Protein AF-A0A158J0T8-F1 (afdb_monomer_lite)

Sequence (132 aa):
MVIGPLGIPILLAEGLPFPYRATVIAASIAAWDFAIVVHVIVEQTLRQTMIENRHLSRVTATVRFVSWGADPIGALLGGLAASSFLGAKGTLFFCLIGLTASGALLLLSKGIRQLSPEDLGSDADVEMVEKI

Secondary structure (DSSP, 8-state):
---SGGGHHHHHGGGPPTTHHHHHHHHHHHHHHHHHHHHHHHHHHHHHHHS-HHHHHHHHHHHHHHHHHHHHHHHHHHHHHHHTTTHHHHHHHHHHHHHHHHHHHHHH-HHHHT--HHHHHHHHHHHHHHT-

pLDDT: mean 76.13, std 12.72, range [47.31, 91.81]

Organism: NCBI:txid1226301

Radius of gyration: 20.15 Å; chains: 1; bounding box: 53×29×57 Å

Foldseek 3Di:
DPQEPLCVQLVVLPPPDPPVSVVSVVVSVVVSVVVVVVVVVVVLVVLVLQDDPVCSVVVVVVVCCVVVVVVVVCVVVLVVCCVDPCHNVNSSVVSNVVRHVVVVCVVVDVVVVPPDVVVSCVVVVVVVVVVD

Structure (mmCIF, N/CA/C/O backbone):
data_AF-A0A158J0T8-F1
#
_entry.id   AF-A0A158J0T8-F1
#
loop_
_atom_site.group_PDB
_atom_site.id
_atom_site.type_symbol
_atom_site.label_atom_id
_atom_site.label_alt_id
_atom_site.label_comp_id
_atom_site.label_asym_id
_atom_site.label_entity_id
_atom_site.label_seq_id
_atom_site.pdbx_PDB_ins_code
_atom_site.Cartn_x
_atom_site.Cartn_y
_atom_site.Cartn_z
_atom_site.occupancy
_atom_site.B_iso_or_equiv
_atom_site.auth_seq_id
_atom_site.auth_comp_id
_atom_site.auth_asym_id
_atom_site.auth_atom_id
_atom_site.pdbx_PDB_model_num
ATOM 1 N N . MET A 1 1 ? 0.687 1.939 -8.666 1.00 47.31 1 MET A N 1
ATOM 2 C CA . MET A 1 1 ? 1.914 1.133 -8.860 1.00 47.31 1 MET A CA 1
ATOM 3 C C . MET A 1 1 ? 1.798 -0.088 -7.968 1.00 47.31 1 MET A C 1
ATOM 5 O O . MET A 1 1 ? 1.504 0.086 -6.794 1.00 47.31 1 MET A O 1
ATOM 9 N N . VAL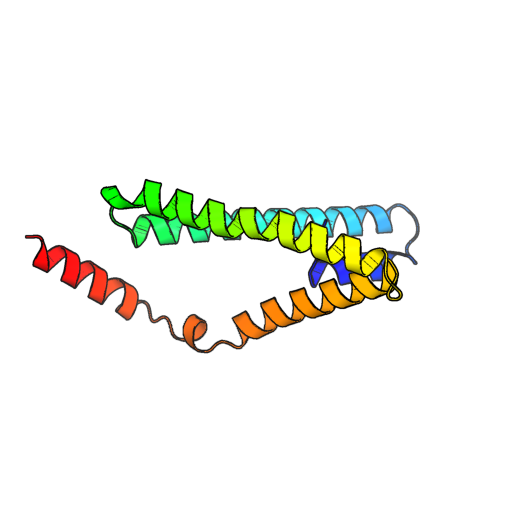 A 1 2 ? 1.968 -1.294 -8.515 1.00 50.09 2 VAL A N 1
ATOM 10 C CA . VAL A 1 2 ? 1.991 -2.539 -7.729 1.00 50.09 2 VAL A CA 1
ATOM 11 C C . VAL A 1 2 ? 3.328 -2.575 -6.995 1.00 50.09 2 VAL A C 1
ATOM 13 O O . VAL A 1 2 ? 4.359 -2.815 -7.618 1.00 50.09 2 VAL A O 1
ATOM 16 N N . ILE A 1 3 ? 3.336 -2.261 -5.702 1.00 55.16 3 ILE A N 1
ATOM 17 C CA . ILE A 1 3 ? 4.551 -2.316 -4.885 1.00 55.16 3 ILE A CA 1
ATOM 18 C C . ILE A 1 3 ? 4.292 -3.308 -3.752 1.00 55.16 3 ILE A C 1
ATOM 20 O O . ILE A 1 3 ? 3.509 -3.057 -2.843 1.00 55.16 3 ILE A O 1
ATOM 24 N N . GLY A 1 4 ? 4.907 -4.482 -3.874 1.00 59.91 4 GLY A N 1
ATOM 25 C CA . GLY A 1 4 ? 4.706 -5.644 -3.014 1.00 59.91 4 GLY A CA 1
ATOM 26 C C . GLY A 1 4 ? 5.225 -6.917 -3.697 1.00 59.91 4 GLY A C 1
ATOM 27 O O . GLY A 1 4 ? 5.791 -6.830 -4.791 1.00 59.91 4 GLY A O 1
ATOM 28 N N . PRO A 1 5 ? 5.014 -8.115 -3.122 1.00 56.84 5 PRO A N 1
ATOM 29 C CA . PRO A 1 5 ? 5.506 -9.377 -3.691 1.00 56.84 5 PRO A CA 1
ATOM 30 C C . PRO A 1 5 ? 4.965 -9.661 -5.106 1.00 56.84 5 PRO A C 1
ATOM 32 O O . PRO A 1 5 ? 5.612 -10.347 -5.891 1.00 56.84 5 PRO A O 1
ATOM 35 N N . LEU A 1 6 ? 3.830 -9.059 -5.480 1.00 58.19 6 LEU A N 1
ATOM 36 C CA . LEU A 1 6 ? 3.244 -9.134 -6.825 1.00 58.19 6 LEU A CA 1
ATOM 37 C C . LEU A 1 6 ? 3.951 -8.258 -7.881 1.00 58.19 6 LEU A C 1
ATOM 39 O O . LEU A 1 6 ? 3.646 -8.363 -9.068 1.00 58.19 6 LEU A O 1
ATOM 43 N N . GLY A 1 7 ? 4.928 -7.438 -7.481 1.00 58.00 7 GLY A N 1
ATOM 44 C CA . GLY A 1 7 ? 5.854 -6.760 -8.394 1.00 58.00 7 GLY A CA 1
ATOM 45 C C . GLY A 1 7 ? 7.017 -7.650 -8.855 1.00 58.00 7 GLY A C 1
ATOM 46 O O . GLY A 1 7 ? 7.624 -7.380 -9.889 1.00 58.00 7 GLY A O 1
ATOM 47 N N . ILE A 1 8 ? 7.299 -8.747 -8.140 1.00 63.97 8 ILE A N 1
ATOM 48 C CA . ILE A 1 8 ? 8.377 -9.694 -8.472 1.00 63.97 8 ILE A CA 1
ATOM 49 C C . ILE A 1 8 ? 8.141 -10.375 -9.839 1.00 63.97 8 ILE A C 1
ATOM 51 O O . ILE A 1 8 ? 9.074 -10.407 -10.643 1.00 63.97 8 ILE A O 1
ATOM 55 N N . PRO A 1 9 ? 6.917 -10.833 -10.185 1.00 61.31 9 PRO A N 1
ATOM 56 C CA . PRO A 1 9 ? 6.617 -11.345 -11.524 1.00 61.31 9 PRO A CA 1
ATOM 57 C C . PRO A 1 9 ? 6.808 -10.309 -12.639 1.00 61.31 9 PRO A C 1
ATOM 59 O O . PRO A 1 9 ? 7.185 -10.677 -13.746 1.00 61.31 9 PRO A O 1
ATOM 62 N N . ILE A 1 10 ? 6.580 -9.018 -12.360 1.00 60.88 10 ILE A N 1
ATOM 63 C CA . ILE A 1 10 ? 6.754 -7.937 -13.344 1.00 60.88 10 ILE A CA 1
ATOM 64 C C . ILE A 1 10 ? 8.245 -7.721 -13.643 1.00 60.88 10 ILE A C 1
ATOM 66 O O . ILE A 1 10 ? 8.602 -7.570 -14.808 1.00 60.88 10 ILE A O 1
ATOM 70 N N . LEU A 1 11 ? 9.117 -7.790 -12.627 1.00 62.53 11 LEU A N 1
ATOM 71 C CA . LEU A 1 11 ? 10.574 -7.738 -12.821 1.00 62.53 11 LEU A CA 1
ATOM 72 C C . LEU A 1 11 ? 11.121 -8.959 -13.582 1.00 62.53 11 LEU A C 1
ATOM 74 O O . LEU A 1 11 ? 12.038 -8.821 -14.384 1.00 62.53 11 LEU A O 1
ATOM 78 N N . LEU A 1 12 ? 10.564 -10.154 -13.361 1.00 62.00 12 LEU A N 1
ATOM 79 C CA . LEU A 1 12 ? 10.959 -11.372 -14.087 1.00 62.00 12 LEU A CA 1
ATOM 80 C C . LEU A 1 12 ? 10.415 -11.432 -15.525 1.00 62.00 12 LEU A C 1
ATOM 82 O O . LEU A 1 12 ? 10.933 -12.188 -16.347 1.00 62.00 12 LEU A O 1
ATOM 86 N N . ALA A 1 13 ? 9.397 -10.633 -15.852 1.00 60.03 13 ALA A N 1
ATOM 87 C CA . ALA A 1 13 ? 8.768 -10.624 -17.169 1.00 60.03 13 ALA A CA 1
ATOM 88 C C . ALA A 1 13 ? 9.552 -9.836 -18.236 1.00 60.03 13 ALA A C 1
ATOM 90 O O . ALA A 1 13 ? 9.157 -9.855 -19.404 1.00 60.03 13 ALA A O 1
ATOM 91 N N . GLU A 1 14 ? 10.661 -9.168 -17.889 1.00 61.56 14 GLU A N 1
ATOM 92 C CA . GLU A 1 14 ? 11.476 -8.404 -18.850 1.00 61.56 14 GLU A CA 1
ATOM 93 C C . GLU A 1 14 ? 12.011 -9.271 -20.006 1.00 61.56 14 GLU A C 1
ATOM 95 O O . GLU A 1 14 ? 12.138 -8.782 -21.129 1.00 61.56 14 GLU A O 1
ATOM 100 N N . GLY A 1 15 ? 12.223 -10.571 -19.768 1.00 68.69 15 GLY A N 1
ATOM 101 C CA . GLY A 1 15 ? 12.676 -11.533 -20.779 1.00 68.69 15 GLY A CA 1
ATOM 102 C C . GLY A 1 15 ? 11.582 -12.140 -21.670 1.00 68.69 15 GLY A C 1
ATOM 103 O O . GLY A 1 15 ? 11.903 -12.918 -22.565 1.00 68.69 15 GLY A O 1
ATOM 104 N N . LEU A 1 16 ? 10.298 -11.830 -21.447 1.00 74.56 16 LEU A N 1
ATOM 105 C CA . LEU A 1 16 ? 9.192 -12.442 -22.192 1.00 74.56 16 LEU A CA 1
ATOM 106 C C . LEU A 1 16 ? 8.848 -11.651 -23.472 1.00 74.56 16 LEU A C 1
ATOM 108 O O . LEU A 1 16 ? 8.692 -10.424 -23.413 1.00 74.56 16 LEU A O 1
ATOM 112 N N . PRO A 1 17 ? 8.659 -12.321 -24.628 1.00 80.75 17 PRO A N 1
ATOM 113 C CA . PRO A 1 17 ? 8.173 -11.673 -25.841 1.00 80.75 17 PRO A CA 1
ATOM 114 C C . PRO A 1 17 ? 6.695 -11.265 -25.710 1.00 80.75 17 PRO A C 1
ATOM 116 O O . PRO A 1 17 ? 5.925 -11.811 -24.911 1.00 80.75 17 PRO A O 1
ATOM 119 N N . PHE A 1 18 ? 6.279 -10.290 -26.518 1.00 79.75 18 PHE A N 1
ATOM 120 C CA . PHE A 1 18 ? 4.864 -9.942 -26.674 1.00 79.75 18 PHE A CA 1
ATOM 121 C C . PHE A 1 18 ? 4.106 -11.128 -27.315 1.00 79.75 18 PHE A C 1
ATOM 123 O O . PHE A 1 18 ? 4.643 -11.700 -28.265 1.00 79.75 18 PHE A O 1
ATOM 130 N N . PRO A 1 19 ? 2.901 -11.531 -26.844 1.00 83.62 19 PRO A N 1
ATOM 131 C CA . PRO A 1 19 ? 2.007 -10.858 -25.887 1.00 83.62 19 PRO A CA 1
ATOM 132 C C . PRO A 1 19 ? 2.123 -11.318 -24.423 1.00 83.62 19 PRO A C 1
ATOM 134 O O . PRO A 1 19 ? 1.536 -10.687 -23.545 1.00 83.62 19 PRO A O 1
ATOM 137 N N . TYR A 1 20 ? 2.890 -12.370 -24.130 1.00 83.06 20 TYR A N 1
ATOM 138 C CA . TYR A 1 20 ? 2.947 -1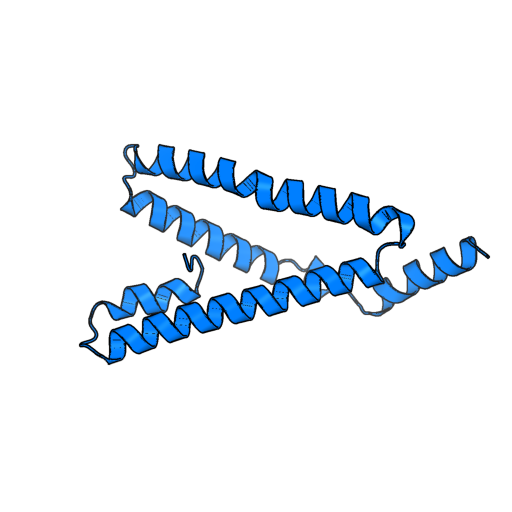2.990 -22.798 1.00 83.06 20 TYR A CA 1
ATOM 139 C C . TYR A 1 20 ? 3.324 -12.004 -21.685 1.00 83.06 20 TYR A C 1
ATOM 141 O O . TYR A 1 20 ? 2.728 -12.021 -20.609 1.00 83.06 20 TYR A O 1
ATOM 149 N N . ARG A 1 21 ? 4.246 -11.077 -21.968 1.00 75.44 21 ARG A N 1
ATOM 150 C CA . ARG A 1 21 ? 4.621 -10.006 -21.034 1.00 75.44 21 ARG A CA 1
ATOM 151 C C . ARG A 1 21 ? 3.444 -9.099 -20.657 1.00 75.44 21 ARG A C 1
ATOM 153 O O . ARG A 1 21 ? 3.295 -8.747 -19.491 1.00 75.44 21 ARG A O 1
ATOM 160 N N . ALA A 1 22 ? 2.600 -8.736 -21.623 1.00 81.06 22 ALA A N 1
ATOM 161 C CA . ALA A 1 22 ? 1.440 -7.882 -21.377 1.00 81.06 22 ALA A CA 1
ATOM 162 C C . ALA A 1 22 ? 0.394 -8.605 -20.518 1.00 81.06 22 ALA A C 1
ATOM 164 O O . ALA A 1 22 ? -0.154 -8.009 -19.595 1.00 81.06 22 ALA A O 1
ATOM 165 N N . THR A 1 23 ? 0.176 -9.899 -20.767 1.00 84.75 23 THR A N 1
ATOM 166 C CA . THR A 1 23 ? -0.739 -10.721 -19.967 1.00 84.75 23 THR A CA 1
ATOM 167 C C . THR A 1 23 ? -0.274 -10.846 -18.520 1.00 84.75 23 THR A C 1
ATOM 169 O O . THR A 1 23 ? -1.089 -10.684 -17.619 1.00 84.75 23 THR A O 1
ATOM 172 N N . VAL A 1 24 ? 1.022 -11.074 -18.277 1.00 82.44 24 VAL A N 1
ATOM 173 C CA . VAL A 1 24 ? 1.571 -11.159 -16.910 1.00 82.44 24 VAL A CA 1
ATOM 174 C C . VAL A 1 24 ? 1.411 -9.832 -16.170 1.00 82.44 24 VAL A C 1
ATOM 176 O O . VAL A 1 24 ? 0.935 -9.823 -15.039 1.00 82.44 24 VAL A O 1
ATOM 179 N N . ILE A 1 25 ? 1.740 -8.706 -16.809 1.00 80.06 25 ILE A N 1
ATOM 180 C CA . ILE A 1 25 ? 1.569 -7.378 -16.201 1.00 80.06 25 ILE A CA 1
ATOM 181 C C . ILE A 1 25 ? 0.093 -7.113 -15.882 1.00 80.06 25 ILE A C 1
ATOM 183 O O . ILE A 1 25 ? -0.228 -6.709 -14.764 1.00 80.06 25 ILE A O 1
ATOM 187 N N . ALA A 1 26 ? -0.805 -7.368 -16.837 1.00 84.62 26 ALA A N 1
ATOM 188 C CA . ALA A 1 26 ? -2.238 -7.165 -16.652 1.00 84.62 26 ALA A CA 1
ATOM 189 C C . ALA A 1 26 ? -2.797 -8.050 -15.528 1.00 84.62 26 ALA A C 1
ATOM 191 O O . ALA A 1 26 ? -3.538 -7.560 -14.679 1.00 84.62 26 ALA A O 1
ATOM 192 N N . ALA A 1 27 ? -2.400 -9.325 -15.478 1.00 85.25 27 ALA A N 1
ATOM 193 C CA . ALA A 1 27 ? -2.809 -10.253 -14.431 1.00 85.25 27 ALA A CA 1
ATOM 194 C C . ALA A 1 27 ? -2.308 -9.815 -13.047 1.00 85.25 27 ALA A C 1
ATOM 196 O O . ALA A 1 27 ? -3.076 -9.848 -12.088 1.00 85.25 27 ALA A O 1
ATOM 197 N N . SER A 1 28 ? -1.058 -9.352 -12.935 1.00 80.50 28 SER A N 1
ATOM 198 C CA . SER A 1 28 ? -0.508 -8.847 -11.671 1.00 80.50 28 SER A CA 1
ATOM 199 C C . SER A 1 28 ? -1.237 -7.601 -11.168 1.00 80.50 28 SER A C 1
ATOM 201 O O . SER A 1 28 ? -1.517 -7.506 -9.975 1.00 80.50 28 SER A O 1
ATOM 203 N N . ILE A 1 29 ? -1.563 -6.658 -12.059 1.00 82.38 29 ILE A N 1
ATOM 204 C CA . ILE A 1 29 ? -2.336 -5.457 -11.701 1.00 82.38 29 ILE A CA 1
ATOM 205 C C . ILE A 1 29 ? -3.750 -5.852 -11.269 1.00 82.38 29 ILE A C 1
ATOM 207 O O . ILE A 1 29 ? -4.198 -5.434 -10.206 1.00 82.38 29 ILE A O 1
ATOM 211 N N . ALA A 1 30 ? -4.421 -6.713 -12.037 1.00 86.25 30 ALA A N 1
ATOM 212 C CA . ALA A 1 30 ? -5.769 -7.169 -11.712 1.00 86.25 30 ALA A CA 1
ATOM 213 C C . ALA A 1 30 ? -5.825 -7.900 -10.360 1.00 86.25 30 ALA A C 1
ATOM 215 O O . ALA A 1 30 ? -6.714 -7.641 -9.553 1.00 86.25 30 ALA A O 1
ATOM 216 N N . ALA A 1 31 ? -4.859 -8.782 -10.085 1.00 85.25 31 ALA A N 1
ATOM 217 C CA . ALA A 1 31 ? -4.764 -9.485 -8.809 1.00 85.25 31 ALA A CA 1
ATOM 218 C C . ALA A 1 31 ? -4.523 -8.523 -7.634 1.00 85.25 31 ALA A C 1
ATOM 220 O O . ALA A 1 31 ? -5.109 -8.695 -6.565 1.00 85.25 31 ALA A O 1
ATOM 221 N N . TRP A 1 32 ? -3.686 -7.503 -7.835 1.00 82.38 32 TRP A N 1
ATOM 222 C CA . TRP A 1 32 ? -3.421 -6.469 -6.837 1.00 82.38 32 TRP A CA 1
ATOM 223 C C . TRP A 1 32 ? -4.671 -5.639 -6.522 1.00 82.38 32 TRP A C 1
ATOM 225 O O . TRP A 1 32 ? -5.043 -5.517 -5.355 1.00 82.38 32 TRP A O 1
ATOM 235 N N . ASP A 1 33 ? -5.353 -5.126 -7.546 1.00 84.44 33 ASP A N 1
ATOM 236 C CA . ASP A 1 33 ? -6.557 -4.308 -7.368 1.00 84.44 33 ASP A CA 1
ATOM 237 C C . ASP A 1 33 ? -7.685 -5.114 -6.718 1.00 84.44 33 ASP A C 1
ATOM 239 O O . ASP A 1 33 ? -8.355 -4.629 -5.805 1.00 84.44 33 ASP A O 1
ATOM 243 N N . PHE A 1 34 ? -7.846 -6.378 -7.116 1.00 87.50 34 PHE A N 1
ATOM 244 C CA . PHE A 1 34 ? -8.793 -7.285 -6.475 1.00 87.50 34 PHE A CA 1
ATOM 245 C C . PHE A 1 34 ? -8.493 -7.462 -4.980 1.00 87.50 34 PHE A C 1
ATOM 247 O O . PHE A 1 34 ? -9.393 -7.331 -4.148 1.00 87.50 34 PHE A O 1
ATOM 254 N N . ALA A 1 35 ? -7.230 -7.708 -4.618 1.00 85.69 35 ALA A N 1
ATOM 255 C CA . ALA A 1 35 ? -6.826 -7.866 -3.224 1.00 85.69 35 ALA A CA 1
ATOM 256 C C . ALA A 1 35 ? -7.074 -6.592 -2.398 1.00 85.69 35 ALA A C 1
ATOM 258 O O . ALA A 1 35 ? -7.550 -6.684 -1.265 1.00 85.69 35 ALA A O 1
ATOM 259 N N . ILE A 1 36 ? -6.814 -5.409 -2.968 1.00 85.25 36 ILE A N 1
ATOM 260 C CA . ILE A 1 36 ? -7.113 -4.122 -2.323 1.00 85.25 36 ILE A CA 1
ATOM 261 C C . ILE A 1 36 ? -8.610 -3.980 -2.057 1.00 85.25 36 ILE A C 1
ATOM 263 O O . ILE A 1 36 ? -8.995 -3.612 -0.949 1.00 85.25 36 ILE A O 1
ATOM 267 N N . VAL A 1 37 ? -9.462 -4.280 -3.039 1.00 90.56 37 VAL A N 1
ATOM 268 C CA . VAL A 1 37 ? -10.918 -4.160 -2.875 1.00 90.56 37 VAL A CA 1
ATOM 269 C C . VAL A 1 37 ? -11.409 -5.058 -1.742 1.00 90.56 37 VAL A C 1
ATOM 271 O O . VAL A 1 37 ? -12.128 -4.589 -0.860 1.00 90.56 37 VAL A O 1
ATOM 274 N N . VAL A 1 38 ? -10.983 -6.324 -1.724 1.00 89.62 38 VAL A N 1
ATOM 275 C CA . VAL A 1 38 ? -11.339 -7.263 -0.650 1.00 89.62 38 VAL A CA 1
ATOM 276 C C . VAL A 1 38 ? -10.866 -6.741 0.706 1.00 89.62 38 VAL A C 1
ATOM 278 O O . VAL A 1 38 ? -11.644 -6.728 1.658 1.00 89.62 38 VAL A O 1
AT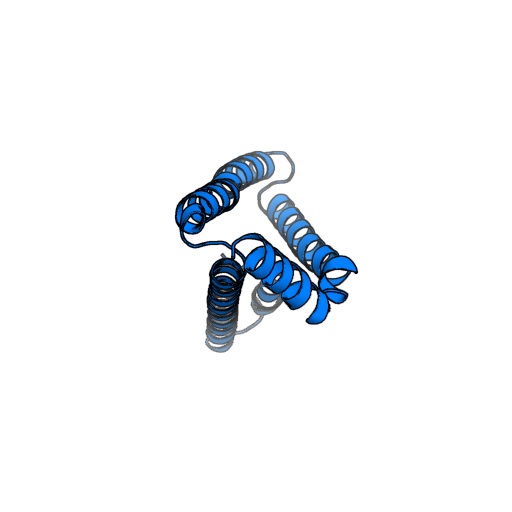OM 281 N N . HIS A 1 39 ? -9.621 -6.266 0.791 1.00 83.94 39 HIS A N 1
ATOM 282 C CA . HIS A 1 39 ? -9.069 -5.704 2.020 1.00 83.94 39 HIS A CA 1
ATOM 283 C C . HIS A 1 39 ? -9.912 -4.537 2.543 1.00 83.94 39 HIS A C 1
ATOM 285 O O . HIS A 1 39 ? -10.319 -4.556 3.702 1.00 83.94 39 HIS A O 1
ATOM 291 N N . VAL A 1 40 ? -10.240 -3.569 1.682 1.00 87.50 40 VAL A N 1
ATOM 292 C CA . VAL A 1 40 ? -11.046 -2.401 2.057 1.00 87.50 40 VAL A CA 1
ATOM 293 C C . VAL A 1 40 ? -12.435 -2.827 2.531 1.00 87.50 40 VAL A C 1
ATOM 295 O O . VAL A 1 40 ? -12.912 -2.315 3.540 1.00 87.50 40 VAL A O 1
ATOM 298 N N . ILE A 1 41 ? -13.087 -3.778 1.855 1.00 89.62 41 ILE A N 1
ATOM 299 C CA . ILE A 1 41 ? -14.411 -4.268 2.271 1.00 89.62 41 ILE A CA 1
ATOM 300 C C . ILE A 1 41 ? -14.343 -4.882 3.671 1.00 89.62 41 ILE A C 1
ATOM 302 O O . ILE A 1 41 ? -15.154 -4.532 4.529 1.00 89.62 41 ILE A O 1
ATOM 306 N N . VAL A 1 42 ? -13.373 -5.765 3.921 1.00 87.00 42 VAL A N 1
ATOM 307 C CA . VAL A 1 42 ? -13.192 -6.404 5.234 1.00 87.00 42 VAL A CA 1
ATOM 308 C C . VAL A 1 42 ? -12.918 -5.356 6.310 1.00 87.00 42 VAL A C 1
ATOM 310 O O . VAL A 1 42 ? -13.545 -5.374 7.365 1.00 87.00 42 VAL A O 1
ATOM 313 N N . GLU A 1 43 ? -12.038 -4.400 6.029 1.00 82.06 43 GLU A N 1
ATOM 314 C CA . GLU A 1 43 ? -11.664 -3.327 6.948 1.00 82.06 43 GLU A CA 1
ATOM 315 C C . GLU A 1 43 ? -12.862 -2.437 7.327 1.00 82.06 43 GLU A C 1
ATOM 317 O O . GLU A 1 43 ? -13.039 -2.085 8.495 1.00 82.06 43 GLU A O 1
ATOM 322 N N . GLN A 1 44 ? -13.711 -2.086 6.356 1.00 85.56 44 GLN A N 1
ATOM 323 C CA . GLN A 1 44 ? -14.931 -1.318 6.618 1.00 85.56 44 GLN A CA 1
ATOM 324 C C . GLN A 1 44 ? -15.974 -2.147 7.372 1.00 85.56 44 GLN A C 1
ATOM 326 O O . GLN A 1 44 ? -16.589 -1.635 8.303 1.00 85.56 44 GLN A O 1
ATOM 331 N N . THR A 1 45 ? -16.137 -3.422 7.015 1.00 85.50 45 THR A N 1
ATOM 332 C CA . THR A 1 45 ? -17.086 -4.331 7.676 1.00 85.50 45 THR A CA 1
ATOM 333 C C . THR A 1 45 ? -16.720 -4.513 9.146 1.00 85.50 45 THR A C 1
ATOM 335 O O . THR A 1 45 ? -17.562 -4.327 10.016 1.00 85.50 45 THR A O 1
ATOM 338 N N . LEU A 1 46 ? -15.442 -4.772 9.445 1.00 81.31 46 LEU A N 1
ATOM 339 C CA . LEU A 1 46 ? -14.952 -4.887 10.820 1.00 81.31 46 LEU A CA 1
ATOM 340 C C . LEU A 1 46 ? -15.234 -3.619 11.632 1.00 81.31 46 LEU A C 1
ATOM 342 O O . LEU A 1 46 ? -15.656 -3.708 12.778 1.00 81.31 46 LEU A O 1
ATOM 346 N N . ARG A 1 47 ? -15.062 -2.431 11.042 1.00 81.44 47 ARG A N 1
ATOM 347 C CA . ARG A 1 47 ? -15.387 -1.170 11.727 1.00 81.44 47 ARG A CA 1
ATOM 348 C C . ARG A 1 47 ? -16.874 -0.985 11.966 1.00 81.44 47 ARG A C 1
ATOM 350 O O . ARG A 1 47 ? -17.237 -0.476 13.017 1.00 81.44 47 ARG A O 1
ATOM 357 N N . GLN A 1 48 ? -17.714 -1.358 11.007 1.00 83.50 48 GLN A N 1
ATOM 358 C CA . GLN A 1 48 ? -19.166 -1.267 11.157 1.00 83.50 48 GLN A CA 1
ATOM 359 C C . GLN A 1 48 ? -19.678 -2.193 12.261 1.00 83.50 48 GLN A C 1
ATOM 361 O O . GLN A 1 48 ? -20.610 -1.821 12.965 1.00 83.50 48 GLN A O 1
ATOM 366 N N . THR A 1 49 ? -19.050 -3.357 12.438 1.00 83.44 49 THR A N 1
ATOM 367 C CA . THR A 1 49 ? -19.397 -4.297 13.508 1.00 83.44 49 THR A CA 1
ATOM 368 C C . THR A 1 49 ? -18.862 -3.855 14.872 1.00 83.44 49 THR A C 1
ATOM 370 O O . THR A 1 49 ? -19.565 -3.982 15.865 1.00 83.44 49 THR A O 1
ATOM 373 N N . MET A 1 50 ? -17.634 -3.330 14.931 1.00 76.62 50 MET A N 1
ATOM 374 C CA . MET A 1 50 ? -16.937 -3.043 16.195 1.00 76.62 50 MET A CA 1
ATOM 375 C C . MET A 1 50 ? -17.194 -1.639 16.761 1.00 76.62 50 MET A C 1
ATOM 377 O O . MET A 1 50 ? -16.910 -1.397 17.928 1.00 76.62 50 MET A O 1
ATOM 381 N N . ILE A 1 51 ? -17.642 -0.676 15.946 1.00 76.88 51 ILE A N 1
ATOM 382 C CA . ILE A 1 51 ? -17.747 0.734 16.351 1.00 76.88 51 ILE A CA 1
ATOM 383 C C . ILE A 1 51 ? -19.203 1.182 16.359 1.00 76.88 51 ILE A C 1
ATOM 385 O O . ILE A 1 51 ? -19.886 1.137 15.339 1.00 76.88 51 ILE A O 1
ATOM 389 N N . GLU A 1 52 ? -19.652 1.735 17.488 1.00 77.81 52 GLU A N 1
ATOM 390 C CA . GLU A 1 52 ? -20.986 2.323 17.602 1.00 77.81 52 GLU A CA 1
ATOM 391 C C . GLU A 1 52 ? -21.256 3.406 16.541 1.00 77.81 52 GLU A C 1
ATOM 393 O O . GLU A 1 52 ? -20.436 4.300 16.296 1.00 77.81 52 GLU A O 1
ATOM 398 N N . ASN A 1 53 ? -22.475 3.403 15.990 1.00 74.50 53 ASN A N 1
ATOM 399 C CA . ASN A 1 53 ? -22.906 4.288 14.899 1.00 74.50 53 ASN A CA 1
ATOM 400 C C . ASN A 1 53 ? -22.615 5.786 15.132 1.00 74.50 53 ASN A C 1
ATOM 402 O O . ASN A 1 53 ? -22.308 6.510 14.184 1.00 74.50 53 ASN A O 1
ATOM 406 N N . ARG A 1 54 ? -22.649 6.268 16.384 1.00 81.88 54 ARG A N 1
ATOM 407 C CA . ARG A 1 54 ? -22.360 7.680 16.718 1.00 81.88 54 ARG A CA 1
ATOM 408 C C . ARG A 1 54 ? -20.887 8.078 16.558 1.00 81.88 54 ARG A C 1
ATOM 410 O O . ARG A 1 54 ? -20.589 9.260 16.393 1.00 81.88 54 ARG A O 1
ATOM 417 N N . HIS A 1 55 ? -19.961 7.121 16.604 1.00 85.44 55 HIS A N 1
ATOM 418 C CA . HIS A 1 55 ? -18.519 7.366 16.490 1.00 85.44 55 HIS A CA 1
ATOM 419 C C . HIS A 1 55 ? -17.961 6.996 15.111 1.00 85.44 55 HIS A C 1
ATOM 421 O O . HIS A 1 55 ? -16.856 7.417 14.763 1.00 85.44 55 HIS A O 1
ATOM 427 N N . LEU A 1 56 ? -18.748 6.298 14.290 1.00 83.81 56 LEU A N 1
ATOM 428 C CA . LEU A 1 56 ? -18.327 5.729 13.013 1.00 83.81 56 LEU A CA 1
ATOM 429 C C . LEU A 1 56 ? -17.779 6.772 12.025 1.00 83.81 56 LEU A C 1
ATOM 431 O O . LEU A 1 56 ? -16.718 6.564 11.436 1.00 83.81 56 LEU A O 1
ATOM 435 N N . SER A 1 57 ? -18.430 7.935 11.896 1.00 86.25 57 SER A N 1
ATOM 436 C CA . SER A 1 57 ? -17.951 9.028 11.028 1.00 86.25 57 SER A CA 1
ATOM 437 C C . SER A 1 57 ? -16.610 9.609 11.502 1.00 86.25 57 SER A C 1
ATOM 439 O O . SER A 1 57 ? -15.694 9.800 10.701 1.00 86.25 57 SER A O 1
ATOM 441 N N . ARG A 1 58 ? -16.450 9.817 12.818 1.00 88.25 58 ARG A N 1
ATOM 442 C CA . ARG A 1 58 ? -15.212 10.359 13.404 1.00 88.25 58 ARG A CA 1
ATOM 443 C C . ARG A 1 58 ? -14.049 9.392 13.234 1.00 88.25 58 ARG A C 1
ATOM 445 O O . ARG A 1 58 ? -12.987 9.805 12.782 1.00 88.25 58 ARG A O 1
ATOM 452 N N . VAL A 1 59 ? -14.257 8.114 13.543 1.00 86.88 59 VAL A N 1
ATOM 453 C CA . VAL A 1 59 ? -13.205 7.101 13.407 1.00 86.88 59 VAL A CA 1
ATOM 454 C C . VAL A 1 59 ? -12.828 6.905 11.942 1.00 86.88 59 VAL A C 1
ATOM 456 O O . VAL A 1 59 ? -11.644 6.880 11.618 1.00 86.88 59 VAL A O 1
ATOM 459 N N . THR A 1 60 ? -13.807 6.859 11.038 1.00 87.56 60 THR A N 1
ATOM 460 C CA . THR A 1 60 ? -13.540 6.753 9.595 1.00 87.56 60 THR A CA 1
ATOM 461 C C . THR A 1 60 ? -12.735 7.947 9.082 1.00 87.56 60 THR A C 1
ATOM 463 O O . THR A 1 60 ? -11.806 7.766 8.295 1.00 87.56 60 THR A O 1
ATOM 466 N N . ALA A 1 61 ? -13.042 9.164 9.544 1.00 88.19 61 ALA A N 1
ATOM 467 C CA . ALA A 1 61 ? -12.278 10.357 9.195 1.00 88.19 61 ALA A CA 1
ATOM 468 C C . ALA A 1 61 ? -10.834 10.290 9.719 1.00 88.19 61 ALA A C 1
ATOM 470 O O . ALA A 1 61 ? -9.906 10.554 8.959 1.00 88.19 61 ALA A O 1
ATOM 471 N N . THR A 1 62 ? -10.629 9.886 10.978 1.00 90.25 62 THR A N 1
ATOM 472 C CA . THR A 1 62 ? -9.288 9.727 11.562 1.00 90.25 62 THR A CA 1
ATOM 473 C C . THR A 1 62 ? -8.475 8.669 10.829 1.00 90.25 62 THR A C 1
ATOM 475 O O . THR A 1 62 ? -7.331 8.929 10.472 1.00 90.25 62 TH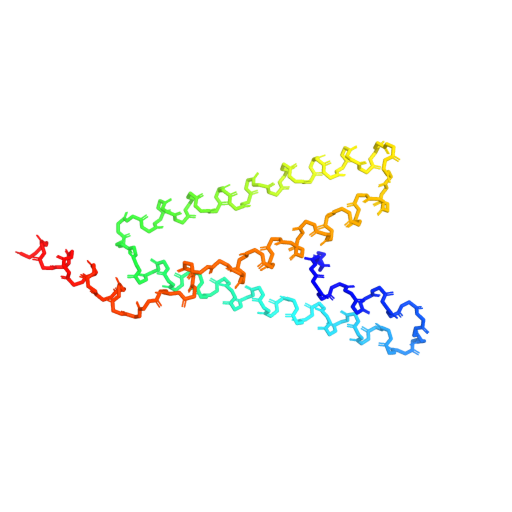R A O 1
ATOM 478 N N . VAL A 1 63 ? -9.063 7.504 10.549 1.00 87.00 63 VAL A N 1
ATOM 479 C CA . VAL A 1 63 ? -8.401 6.447 9.778 1.00 87.00 63 VAL A CA 1
ATOM 480 C C . VAL A 1 63 ? -7.992 6.977 8.412 1.00 87.00 63 VAL A C 1
ATOM 482 O O . VAL A 1 63 ? -6.828 6.865 8.056 1.00 87.00 63 VAL A O 1
ATOM 485 N N . ARG A 1 64 ? -8.913 7.595 7.660 1.00 87.00 64 ARG A N 1
ATOM 486 C CA . ARG A 1 64 ? -8.593 8.139 6.332 1.00 87.00 64 ARG A CA 1
ATOM 487 C C . ARG A 1 64 ? -7.492 9.183 6.399 1.00 87.00 64 ARG A C 1
ATOM 489 O O . ARG A 1 64 ? -6.597 9.158 5.565 1.00 87.00 64 ARG A O 1
ATOM 496 N N . PHE A 1 65 ? -7.540 10.068 7.389 1.00 90.00 65 PHE A N 1
ATOM 497 C CA . PHE A 1 65 ? -6.510 11.078 7.588 1.00 90.00 65 PHE A CA 1
ATOM 498 C C . PHE A 1 65 ? -5.139 10.451 7.855 1.00 90.00 65 PHE A C 1
ATOM 500 O O . PHE A 1 65 ? -4.157 10.872 7.257 1.00 90.00 65 PHE A O 1
ATOM 507 N N . VAL A 1 66 ? -5.061 9.424 8.703 1.00 89.06 66 VAL A N 1
ATOM 508 C CA . VAL A 1 66 ? -3.799 8.732 9.001 1.00 89.06 66 VAL A CA 1
ATOM 509 C C . VAL A 1 66 ? -3.309 7.939 7.790 1.00 89.06 66 VAL A C 1
ATOM 511 O O . VAL A 1 66 ? -2.143 8.053 7.420 1.00 89.06 66 VAL A O 1
ATOM 514 N N . SER A 1 67 ? -4.195 7.179 7.142 1.00 83.75 67 SER A N 1
ATOM 515 C CA . SER A 1 67 ? -3.860 6.363 5.974 1.00 83.75 67 SER A CA 1
ATOM 516 C C . SER A 1 67 ? -3.397 7.224 4.802 1.00 83.75 67 SER A C 1
ATOM 518 O O . SER A 1 67 ? -2.315 7.003 4.276 1.00 83.75 67 SER A O 1
ATOM 520 N N . TRP A 1 68 ? -4.178 8.235 4.415 1.00 86.94 68 TRP A N 1
ATOM 521 C CA . TRP A 1 68 ? -3.872 9.068 3.247 1.00 86.94 68 TRP A CA 1
ATOM 522 C C . TRP A 1 68 ? -2.878 10.184 3.578 1.00 86.94 68 TRP A C 1
ATOM 524 O O . TRP A 1 68 ? -2.246 10.730 2.681 1.00 86.94 68 TRP A O 1
ATOM 534 N N . GLY A 1 69 ? -2.718 10.541 4.855 1.00 89.38 69 GLY A N 1
ATOM 535 C CA . GLY A 1 69 ? -1.724 11.515 5.309 1.00 89.38 69 GLY A CA 1
ATOM 536 C C . GLY A 1 69 ? -0.298 10.963 5.316 1.00 89.38 69 GLY A C 1
ATOM 537 O O . GLY A 1 69 ? 0.652 11.733 5.187 1.00 89.38 69 GLY A O 1
ATOM 538 N N . ALA A 1 70 ? -0.133 9.642 5.407 1.00 88.25 70 ALA A N 1
ATOM 539 C CA . ALA A 1 70 ? 1.171 8.994 5.294 1.00 88.25 70 ALA A CA 1
ATOM 540 C C . ALA A 1 70 ? 1.706 8.990 3.848 1.00 88.25 70 ALA A C 1
ATOM 542 O O . ALA A 1 70 ? 2.911 9.148 3.642 1.00 88.25 70 ALA A O 1
ATOM 543 N N . ASP A 1 71 ? 0.824 8.875 2.850 1.00 86.69 71 ASP A N 1
ATOM 544 C CA . ASP A 1 71 ? 1.179 8.837 1.424 1.00 86.69 71 ASP A CA 1
ATOM 545 C C . ASP A 1 71 ? 2.039 10.025 0.950 1.00 86.69 71 ASP A C 1
ATOM 547 O O . ASP A 1 71 ? 3.104 9.787 0.371 1.00 86.69 71 ASP A O 1
ATOM 551 N N . PRO A 1 72 ? 1.670 11.303 1.191 1.00 90.50 72 PRO A N 1
ATOM 552 C CA . PRO A 1 72 ? 2.481 12.438 0.751 1.00 90.50 72 PRO A CA 1
ATOM 553 C C . PRO A 1 72 ? 3.844 12.488 1.449 1.00 90.50 72 PRO A C 1
ATOM 555 O O . PRO A 1 72 ? 4.834 12.881 0.832 1.00 90.50 72 PRO A O 1
ATOM 558 N N . ILE A 1 73 ? 3.923 12.056 2.712 1.00 91.81 73 ILE A N 1
ATOM 559 C CA . ILE A 1 73 ? 5.185 11.992 3.460 1.00 91.81 73 ILE A CA 1
ATOM 560 C C . ILE A 1 73 ? 6.095 10.930 2.836 1.00 91.81 73 ILE A C 1
ATOM 562 O O . ILE A 1 73 ? 7.262 11.203 2.552 1.00 91.81 73 ILE A O 1
ATOM 566 N N . GLY A 1 74 ? 5.554 9.740 2.562 1.00 87.56 74 GLY A N 1
ATOM 567 C CA . GLY A 1 74 ? 6.273 8.669 1.877 1.00 87.56 74 GLY A CA 1
ATOM 568 C C . GLY A 1 74 ? 6.739 9.080 0.479 1.00 87.56 74 GLY A C 1
ATOM 569 O O . GLY A 1 74 ? 7.886 8.820 0.117 1.00 87.56 74 GLY A O 1
ATOM 570 N N . ALA A 1 75 ? 5.894 9.782 -0.280 1.00 87.75 75 ALA A N 1
ATOM 571 C CA . ALA A 1 75 ? 6.234 10.297 -1.604 1.00 87.75 75 ALA A CA 1
ATOM 572 C C . ALA A 1 75 ? 7.375 11.326 -1.554 1.00 87.75 75 ALA A C 1
ATOM 574 O O . ALA A 1 75 ? 8.300 11.252 -2.364 1.00 87.75 75 ALA A O 1
ATOM 575 N N . LEU A 1 76 ? 7.350 12.249 -0.586 1.00 91.38 76 LEU A N 1
ATOM 576 C CA . LEU A 1 76 ? 8.405 13.248 -0.411 1.00 91.38 76 LEU A CA 1
ATOM 577 C C . LEU A 1 76 ? 9.737 12.594 -0.020 1.00 91.38 76 LEU A C 1
ATOM 579 O O . LEU A 1 76 ? 10.763 12.875 -0.637 1.00 91.38 76 LEU A O 1
ATOM 583 N N . LEU A 1 77 ? 9.722 11.689 0.963 1.00 89.69 77 LEU A N 1
ATOM 584 C CA . LEU A 1 77 ? 10.916 10.960 1.400 1.00 89.69 77 LEU A CA 1
ATOM 585 C C . LEU A 1 77 ? 11.478 10.070 0.286 1.00 89.69 77 LEU A C 1
ATOM 587 O O . LEU A 1 77 ? 12.688 10.051 0.068 1.00 89.69 77 LEU A O 1
ATOM 591 N N . GLY A 1 78 ? 10.609 9.377 -0.453 1.00 87.25 78 GLY A N 1
ATOM 592 C CA . GLY A 1 78 ? 10.991 8.573 -1.610 1.00 87.25 78 GLY A CA 1
ATOM 593 C C . GLY A 1 78 ? 11.614 9.421 -2.719 1.00 87.25 78 GLY A C 1
ATOM 594 O O . GLY A 1 78 ? 12.660 9.058 -3.252 1.00 87.25 78 GLY A O 1
ATOM 595 N N . GLY A 1 79 ? 11.027 10.582 -3.022 1.00 87.50 79 GLY A N 1
ATOM 596 C CA . GLY A 1 79 ? 11.574 11.541 -3.982 1.00 87.50 79 GLY A CA 1
ATOM 597 C C . GLY A 1 79 ? 12.955 12.053 -3.571 1.00 87.50 79 GLY A C 1
ATOM 598 O O . GLY A 1 79 ? 13.900 11.959 -4.350 1.00 87.50 79 GLY A O 1
ATOM 599 N N . LEU A 1 80 ? 13.109 12.505 -2.323 1.00 90.69 80 LEU A N 1
ATOM 600 C CA . LEU A 1 80 ? 14.392 12.974 -1.787 1.00 90.69 80 LEU A CA 1
ATOM 601 C C . LEU A 1 80 ? 15.466 11.878 -1.789 1.00 90.69 80 LEU A C 1
ATOM 603 O O . LEU A 1 80 ? 16.617 12.136 -2.151 1.00 90.69 80 LEU A O 1
ATOM 607 N N . ALA A 1 81 ? 15.098 10.647 -1.426 1.00 86.38 81 ALA A N 1
ATOM 608 C CA . ALA A 1 81 ? 16.000 9.501 -1.475 1.00 86.38 81 ALA A CA 1
ATOM 609 C C . ALA A 1 81 ? 16.412 9.171 -2.917 1.00 86.38 81 ALA A C 1
ATOM 611 O O . ALA A 1 81 ? 17.587 8.920 -3.180 1.00 86.38 81 ALA A O 1
ATOM 612 N N . ALA A 1 82 ? 15.470 9.219 -3.865 1.00 87.31 82 ALA A N 1
ATOM 613 C CA . ALA A 1 82 ? 15.737 8.988 -5.284 1.00 87.31 82 ALA A CA 1
ATOM 614 C C . ALA A 1 82 ? 16.623 10.077 -5.913 1.00 87.31 82 ALA A C 1
ATOM 616 O O . ALA A 1 82 ? 17.412 9.770 -6.804 1.00 87.31 82 ALA A O 1
ATOM 617 N N . SER A 1 83 ? 16.514 11.324 -5.444 1.00 85.88 83 SER A N 1
ATOM 618 C CA . SER A 1 83 ? 17.367 12.449 -5.850 1.00 85.88 83 SER A CA 1
ATOM 619 C C . SER A 1 83 ? 18.732 12.482 -5.149 1.00 85.88 83 SER A C 1
ATOM 621 O O . SER A 1 83 ? 19.594 13.265 -5.541 1.00 85.88 83 SER A O 1
ATOM 623 N N . SER A 1 84 ? 18.938 11.656 -4.120 1.00 84.69 84 SER A N 1
ATOM 624 C CA . SER A 1 84 ? 20.210 11.531 -3.397 1.00 84.69 84 SER A CA 1
ATOM 625 C C . SER A 1 84 ? 21.136 10.491 -4.044 1.00 84.69 84 SER A C 1
ATOM 627 O O . SER A 1 84 ? 20.861 9.950 -5.113 1.00 84.69 84 SER A O 1
ATOM 629 N N . PHE A 1 85 ? 22.243 10.163 -3.369 1.00 77.62 85 PHE A N 1
ATOM 630 C CA . PHE A 1 85 ? 23.248 9.202 -3.841 1.00 77.62 85 PHE A CA 1
ATOM 631 C C . PHE A 1 85 ? 22.715 7.775 -4.098 1.00 77.62 85 PHE A C 1
ATOM 633 O O . PHE A 1 85 ? 23.374 7.003 -4.790 1.00 77.62 85 PHE A O 1
ATOM 640 N N . LEU A 1 86 ? 21.537 7.418 -3.566 1.00 79.06 86 LEU A N 1
ATOM 641 C CA . LEU A 1 86 ? 20.873 6.129 -3.811 1.00 79.06 86 LEU A CA 1
ATOM 642 C C . LEU A 1 86 ? 20.363 5.986 -5.255 1.00 79.06 86 LEU A C 1
ATOM 644 O O . LEU A 1 86 ? 20.274 4.866 -5.770 1.00 79.06 86 LEU A O 1
ATOM 648 N N . GLY A 1 87 ? 20.007 7.104 -5.897 1.00 84.38 87 GLY A N 1
ATOM 649 C CA . GLY A 1 87 ? 19.342 7.121 -7.196 1.00 84.38 87 GLY A CA 1
ATOM 650 C C . GLY A 1 87 ? 17.965 6.440 -7.191 1.00 84.38 87 GLY A C 1
ATOM 651 O O . GLY A 1 87 ? 17.545 5.791 -6.232 1.00 84.38 87 GLY A O 1
ATOM 652 N N . ALA A 1 88 ? 17.250 6.528 -8.315 1.00 82.25 88 ALA A N 1
ATOM 653 C CA . ALA A 1 88 ? 15.914 5.938 -8.444 1.00 82.25 88 ALA A CA 1
ATOM 654 C C . ALA A 1 88 ? 15.898 4.415 -8.202 1.00 82.25 88 ALA A C 1
ATOM 656 O O . ALA A 1 88 ? 15.004 3.892 -7.537 1.00 82.25 88 ALA A O 1
ATOM 657 N N . LYS A 1 89 ? 16.910 3.693 -8.702 1.00 79.25 89 LYS A N 1
ATOM 658 C CA . LYS A 1 89 ? 16.978 2.228 -8.588 1.00 79.25 89 LYS A CA 1
ATOM 659 C C . LYS A 1 89 ? 17.227 1.766 -7.147 1.00 79.25 89 LYS A C 1
ATOM 661 O O . LYS A 1 89 ? 16.582 0.816 -6.708 1.00 79.25 89 LYS A O 1
ATOM 666 N N . GLY A 1 90 ? 18.123 2.434 -6.414 1.00 82.44 90 GLY A N 1
ATOM 667 C CA . GLY A 1 90 ? 18.407 2.113 -5.013 1.00 82.44 90 GLY A CA 1
ATOM 668 C C . GLY A 1 90 ? 17.198 2.366 -4.115 1.00 82.44 90 GLY A C 1
ATOM 669 O O . GLY A 1 90 ? 16.840 1.511 -3.307 1.00 82.44 90 GLY A O 1
ATOM 670 N N . THR A 1 91 ? 16.502 3.484 -4.329 1.00 83.69 91 THR A N 1
ATOM 671 C CA . THR A 1 91 ? 15.278 3.813 -3.588 1.00 83.69 91 THR A CA 1
ATOM 672 C C . THR A 1 91 ? 14.160 2.802 -3.835 1.00 83.69 91 THR A C 1
ATOM 674 O O . THR A 1 91 ? 13.537 2.349 -2.878 1.00 83.69 91 THR A O 1
ATOM 677 N N . LEU A 1 92 ? 13.933 2.376 -5.084 1.00 81.38 92 LEU A N 1
ATOM 678 C CA . LEU A 1 92 ? 12.917 1.360 -5.392 1.00 81.38 92 LEU A CA 1
ATOM 679 C C . LEU A 1 92 ? 13.203 0.017 -4.706 1.00 81.38 92 LEU A C 1
ATOM 681 O O . LEU A 1 92 ? 12.282 -0.602 -4.173 1.00 81.38 92 LEU A O 1
ATOM 685 N N . PHE A 1 93 ? 14.468 -0.414 -4.668 1.00 82.00 93 PHE A N 1
ATOM 686 C CA . PHE A 1 93 ? 14.868 -1.613 -3.924 1.00 82.00 93 PHE A CA 1
ATOM 687 C C . PHE A 1 93 ? 14.595 -1.475 -2.425 1.00 82.00 93 PHE A C 1
ATOM 689 O O . PHE A 1 93 ? 14.071 -2.398 -1.804 1.00 82.00 93 PHE A O 1
ATOM 696 N N . PHE A 1 94 ? 14.905 -0.314 -1.851 1.00 83.12 94 PHE A N 1
ATOM 697 C CA . PHE A 1 94 ? 14.660 -0.044 -0.439 1.00 83.12 94 PHE A CA 1
ATOM 698 C C . PHE A 1 94 ? 13.160 -0.066 -0.106 1.00 83.12 94 PHE A C 1
ATOM 700 O O . PHE A 1 94 ? 12.747 -0.716 0.854 1.00 83.12 94 PHE A O 1
ATOM 707 N N . CYS A 1 95 ? 12.326 0.561 -0.943 1.00 81.75 95 CYS A N 1
ATOM 708 C CA . CYS A 1 95 ? 10.868 0.514 -0.815 1.00 81.75 95 CYS A CA 1
ATOM 709 C C . CYS A 1 95 ? 10.327 -0.917 -0.919 1.00 81.75 95 CYS A C 1
ATOM 711 O O . CYS A 1 95 ? 9.461 -1.301 -0.134 1.00 81.75 95 CYS A O 1
ATOM 713 N N . LEU A 1 96 ? 10.851 -1.721 -1.850 1.00 79.75 96 LEU A N 1
ATOM 714 C CA . LEU A 1 96 ? 10.446 -3.116 -2.019 1.00 79.75 96 LEU A CA 1
ATOM 715 C C . LEU A 1 96 ? 10.741 -3.948 -0.762 1.00 79.75 96 LEU A C 1
ATOM 717 O O . LEU A 1 96 ? 9.873 -4.692 -0.300 1.00 79.75 96 LEU A O 1
ATOM 721 N N . ILE A 1 97 ? 11.939 -3.800 -0.189 1.00 83.69 97 ILE A N 1
ATOM 722 C CA . ILE A 1 97 ? 12.328 -4.484 1.052 1.00 83.69 97 ILE A CA 1
ATOM 723 C C . ILE A 1 97 ? 11.433 -4.029 2.205 1.00 83.69 97 ILE A C 1
ATOM 725 O O . ILE A 1 97 ? 10.903 -4.875 2.922 1.00 83.69 97 ILE A O 1
ATOM 729 N N . GLY A 1 98 ? 11.211 -2.720 2.355 1.00 83.00 98 GLY A N 1
ATOM 730 C CA . GLY A 1 98 ? 10.370 -2.166 3.417 1.00 83.00 98 GLY A CA 1
ATOM 731 C C . GLY A 1 98 ? 8.930 -2.684 3.374 1.00 83.00 98 GLY A C 1
ATOM 732 O O . GLY A 1 98 ? 8.402 -3.123 4.394 1.00 83.00 98 GLY A O 1
ATOM 733 N N . LEU A 1 99 ? 8.312 -2.711 2.190 1.00 77.31 99 LEU A N 1
ATOM 734 C CA . LEU A 1 99 ? 6.954 -3.237 2.007 1.00 77.31 99 LEU A CA 1
ATOM 735 C C . LEU A 1 99 ? 6.871 -4.742 2.267 1.00 77.31 99 LEU A C 1
ATOM 737 O O . LEU A 1 99 ? 5.954 -5.207 2.943 1.00 77.31 99 LEU A O 1
ATOM 741 N N . THR A 1 100 ? 7.850 -5.504 1.781 1.00 78.56 100 THR A N 1
ATOM 742 C CA . THR A 1 100 ? 7.902 -6.954 2.014 1.00 78.56 100 THR A CA 1
ATOM 743 C C . THR A 1 100 ? 8.095 -7.262 3.500 1.00 78.56 100 THR A C 1
ATOM 745 O O . THR A 1 100 ? 7.412 -8.128 4.044 1.00 78.56 100 THR A O 1
ATOM 748 N N . ALA A 1 101 ? 8.969 -6.514 4.179 1.00 83.56 101 ALA A N 1
ATOM 749 C CA . ALA A 1 101 ? 9.192 -6.632 5.614 1.00 83.56 101 ALA A CA 1
ATOM 750 C C . ALA A 1 101 ? 7.944 -6.250 6.418 1.00 83.56 101 ALA A C 1
ATOM 752 O O . ALA A 1 101 ? 7.604 -6.950 7.363 1.00 83.56 101 ALA A O 1
ATOM 753 N N . SER A 1 102 ? 7.223 -5.197 6.025 1.00 80.00 102 SER A N 1
ATOM 754 C CA . SER A 1 102 ? 5.963 -4.805 6.666 1.00 80.00 102 SER A CA 1
ATOM 755 C C . SER A 1 102 ? 4.917 -5.924 6.593 1.00 80.00 102 SER A C 1
ATOM 757 O O . SER A 1 102 ? 4.371 -6.325 7.622 1.00 80.00 102 SER A O 1
ATOM 759 N N . GLY A 1 103 ? 4.709 -6.505 5.405 1.00 73.94 103 GLY A N 1
ATOM 760 C CA . GLY A 1 103 ? 3.812 -7.651 5.237 1.00 73.94 103 GLY A CA 1
ATOM 761 C C . GLY A 1 103 ? 4.259 -8.873 6.046 1.00 73.94 103 GLY A C 1
ATOM 762 O O . GLY A 1 103 ? 3.445 -9.508 6.714 1.00 73.94 103 GLY A O 1
ATOM 763 N N . ALA A 1 104 ? 5.559 -9.175 6.052 1.00 79.94 104 ALA A N 1
ATOM 764 C CA . ALA A 1 104 ? 6.110 -10.275 6.838 1.00 79.94 104 ALA A CA 1
ATOM 765 C C . ALA A 1 104 ? 5.932 -10.059 8.350 1.00 79.94 104 ALA A C 1
ATOM 767 O O . ALA A 1 104 ? 5.534 -10.984 9.050 1.00 79.94 104 ALA A O 1
ATOM 768 N N . LEU A 1 105 ? 6.169 -8.847 8.858 1.00 80.56 105 LEU A N 1
ATOM 769 C CA . LEU A 1 105 ? 5.976 -8.507 10.269 1.00 80.56 105 LEU A CA 1
ATOM 770 C C . LEU A 1 105 ? 4.512 -8.652 10.691 1.00 80.56 105 LEU A C 1
ATOM 772 O O . LEU A 1 105 ? 4.248 -9.189 11.764 1.00 80.56 105 LEU A O 1
ATOM 776 N N . LEU A 1 106 ? 3.564 -8.240 9.844 1.00 74.81 106 LEU A N 1
ATOM 777 C CA . LEU A 1 106 ? 2.135 -8.448 10.094 1.00 74.81 106 LEU A CA 1
ATOM 778 C C . LEU A 1 106 ? 1.782 -9.939 10.163 1.00 74.81 106 LEU A C 1
ATOM 780 O O . LEU A 1 106 ? 1.106 -10.360 11.098 1.00 74.81 106 LEU A O 1
ATOM 784 N N . LEU A 1 107 ? 2.284 -10.751 9.228 1.00 74.69 107 LEU A N 1
ATOM 785 C CA . LEU A 1 107 ? 2.047 -12.202 9.206 1.00 74.69 107 LEU A CA 1
ATOM 786 C C . LEU A 1 107 ? 2.703 -12.940 10.383 1.00 74.69 107 LEU A C 1
ATOM 788 O O . LEU A 1 107 ? 2.192 -13.962 10.847 1.00 74.69 107 LEU A O 1
ATOM 792 N N . LEU A 1 108 ? 3.843 -12.439 10.859 1.00 77.75 108 LEU A N 1
ATOM 793 C CA . LEU A 1 108 ? 4.573 -12.988 12.002 1.00 77.75 108 LEU A CA 1
ATOM 794 C C . LEU A 1 108 ? 4.035 -12.479 13.348 1.00 77.75 108 LEU A C 1
ATOM 796 O O . LEU A 1 108 ? 4.337 -13.075 14.385 1.00 77.75 108 LEU A O 1
ATOM 800 N N . SER A 1 109 ? 3.227 -11.415 13.353 1.00 76.19 109 SER A N 1
ATOM 801 C CA . SER A 1 109 ? 2.630 -10.868 14.567 1.00 76.19 109 SER A CA 1
ATOM 802 C C . SER A 1 109 ? 1.607 -11.841 15.153 1.00 76.19 109 SER A C 1
ATOM 804 O O . SER A 1 109 ? 0.537 -12.089 14.592 1.00 76.19 109 SER A O 1
ATOM 806 N N . LYS A 1 110 ? 1.932 -12.396 16.326 1.00 62.09 110 LYS A N 1
ATOM 807 C CA . LYS A 1 110 ? 1.076 -13.351 17.046 1.00 62.09 110 LYS A CA 1
ATOM 808 C C . LYS A 1 110 ? -0.274 -12.754 17.455 1.00 62.09 110 LYS A C 1
ATOM 810 O O . LYS A 1 110 ? -1.238 -13.503 17.523 1.00 62.09 110 LYS A O 1
ATOM 815 N N . GLY A 1 111 ? -0.355 -11.435 17.657 1.00 63.25 111 GLY A N 1
ATOM 816 C CA . GLY A 1 111 ? -1.579 -10.756 18.101 1.00 63.25 111 GLY A CA 1
ATOM 817 C C . GLY A 1 111 ? -2.733 -10.829 17.097 1.00 63.25 111 GLY A C 1
ATOM 818 O O . GLY A 1 111 ? -3.874 -10.987 17.503 1.00 63.25 111 GLY A O 1
ATOM 819 N N . ILE A 1 112 ? -2.450 -10.809 15.787 1.00 58.91 1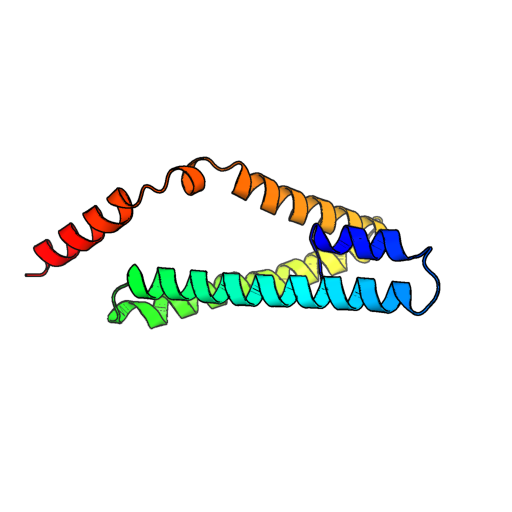12 ILE A N 1
ATOM 820 C CA . ILE A 1 112 ? -3.491 -10.972 14.751 1.00 58.91 112 ILE A CA 1
ATOM 821 C C . ILE A 1 112 ? -3.867 -12.452 14.593 1.00 58.91 112 ILE A C 1
ATOM 823 O O . ILE A 1 112 ? -5.016 -12.790 14.328 1.00 58.91 112 ILE A O 1
ATOM 827 N N . ARG A 1 113 ? -2.899 -13.353 14.798 1.00 59.53 113 ARG A N 1
ATOM 828 C CA . ARG A 1 113 ? -3.096 -14.809 14.729 1.00 59.53 113 ARG A CA 1
ATOM 829 C C . ARG A 1 113 ? -3.895 -15.389 15.899 1.00 59.53 113 ARG A C 1
ATOM 831 O O . ARG A 1 113 ? -4.331 -16.530 15.793 1.00 59.53 113 ARG A O 1
ATOM 838 N N . GLN A 1 114 ? -4.026 -14.645 16.996 1.00 58.00 114 GLN A N 1
ATOM 839 C CA . GLN A 1 114 ? -4.670 -15.081 18.238 1.00 58.00 114 GLN A CA 1
ATOM 840 C C . GLN A 1 114 ? -5.985 -14.357 18.540 1.00 58.00 114 GLN A C 1
ATOM 842 O O . GLN A 1 114 ? -6.535 -14.594 19.606 1.00 58.00 114 GLN A O 1
ATOM 847 N N . LEU A 1 115 ? -6.503 -13.521 17.630 1.00 58.94 115 LEU A N 1
ATOM 848 C CA . LEU A 1 115 ? -7.862 -12.987 17.752 1.00 58.94 115 LEU A CA 1
ATOM 849 C C . LEU A 1 115 ? -8.853 -14.157 17.699 1.00 58.94 115 LEU A C 1
ATOM 851 O O . LEU A 1 115 ? -9.187 -14.652 16.620 1.00 58.94 115 LEU A O 1
ATOM 855 N N . SER A 1 116 ? -9.261 -14.637 18.873 1.00 59.50 116 SER A N 1
ATOM 856 C CA . SER A 1 116 ? -10.301 -15.646 19.005 1.00 59.50 116 SER A CA 1
ATOM 857 C C . SER A 1 116 ? -11.649 -14.962 18.763 1.00 59.50 116 SER A C 1
ATOM 859 O O . SER A 1 116 ? -11.860 -13.855 19.262 1.00 59.50 116 SER A O 1
ATOM 861 N N . PRO A 1 117 ? -12.591 -15.579 18.029 1.00 58.69 117 PRO A N 1
ATOM 862 C CA . PRO A 1 117 ? -13.951 -15.056 17.892 1.00 58.69 117 PRO A CA 1
ATOM 863 C C . PRO A 1 117 ? -14.646 -14.760 19.235 1.00 58.69 117 PRO A C 1
ATOM 865 O O . PRO A 1 117 ? -15.545 -13.927 19.275 1.00 58.69 117 PRO A O 1
ATOM 868 N N . GLU A 1 118 ? -14.212 -15.402 20.327 1.00 59.66 118 GLU A N 1
ATOM 869 C CA . GLU A 1 118 ? -14.679 -15.144 21.699 1.00 59.66 118 GLU A CA 1
ATOM 870 C C . GLU A 1 118 ? -14.357 -13.729 22.208 1.00 59.66 118 GLU A C 1
ATOM 872 O O . GLU A 1 118 ? -15.199 -13.132 22.877 1.00 59.66 118 GLU A O 1
ATOM 877 N N . ASP A 1 119 ? -13.208 -13.150 21.841 1.00 59.78 119 ASP A N 1
ATOM 878 C CA . ASP A 1 119 ? -12.813 -11.801 22.284 1.00 59.78 119 ASP A CA 1
ATOM 879 C C . ASP A 1 119 ? -13.649 -10.706 21.595 1.00 59.78 119 ASP A C 1
ATOM 881 O O . ASP A 1 119 ? -13.845 -9.621 22.134 1.00 59.78 119 ASP A O 1
ATOM 885 N N . LEU A 1 120 ? -14.178 -10.999 20.402 1.00 60.56 120 LEU A N 1
ATOM 886 C CA . LEU A 1 120 ? -15.045 -10.092 19.639 1.00 60.56 120 LEU A CA 1
ATOM 887 C C . LEU A 1 120 ? -16.503 -10.124 20.130 1.00 60.56 120 LEU A C 1
ATOM 889 O O . LEU A 1 120 ? -17.226 -9.150 19.937 1.00 60.56 120 LEU A O 1
ATOM 893 N N . GLY A 1 121 ? -16.935 -11.236 20.737 1.00 54.25 121 GLY A N 1
ATOM 894 C CA . GLY A 1 121 ? -18.271 -11.384 21.322 1.00 54.25 121 GLY A CA 1
ATOM 895 C C . GLY A 1 121 ? -18.355 -10.849 22.752 1.00 54.25 121 GLY A C 1
ATOM 896 O O . GLY A 1 121 ? -19.293 -10.132 23.076 1.00 54.25 121 GLY A O 1
ATOM 897 N N . SER A 1 122 ? -17.346 -11.125 23.588 1.00 53.59 122 SER A N 1
ATOM 898 C CA . SER A 1 122 ? -17.367 -10.770 25.014 1.00 53.59 122 SER A CA 1
ATOM 899 C C . SER A 1 122 ? -17.446 -9.260 25.261 1.00 53.59 122 SER A C 1
ATOM 901 O O . SER A 1 122 ? -18.255 -8.831 26.076 1.00 53.59 122 SER A O 1
ATOM 903 N N . ASP A 1 123 ? -16.658 -8.436 24.566 1.00 54.47 123 ASP A N 1
ATOM 904 C CA . ASP A 1 123 ? -16.679 -6.980 24.790 1.00 54.47 123 ASP A CA 1
ATOM 905 C C . ASP A 1 123 ? -17.923 -6.314 24.181 1.00 54.47 123 ASP A C 1
ATOM 907 O O . ASP A 1 123 ? -18.480 -5.393 24.775 1.00 54.47 123 ASP A O 1
ATOM 911 N N . ALA A 1 124 ? -18.413 -6.809 23.038 1.00 57.41 124 ALA A N 1
ATOM 912 C CA . ALA A 1 124 ? -19.637 -6.304 22.416 1.00 57.41 124 ALA A CA 1
ATOM 913 C C . ALA A 1 124 ? -20.888 -6.646 23.245 1.00 57.41 124 ALA A C 1
ATOM 915 O O . ALA A 1 124 ? -21.775 -5.805 23.389 1.00 57.41 124 ALA A O 1
ATOM 916 N N . ASP A 1 125 ? -20.943 -7.848 23.825 1.00 51.81 125 ASP A N 1
ATOM 917 C CA . ASP A 1 125 ? -22.032 -8.273 24.705 1.00 51.81 125 ASP A CA 1
ATOM 918 C C . ASP A 1 125 ? -21.978 -7.546 26.060 1.00 51.81 125 ASP A C 1
ATOM 920 O O . ASP A 1 125 ? -23.015 -7.111 26.561 1.00 51.81 125 ASP A O 1
ATOM 924 N N . VAL A 1 126 ? -20.787 -7.334 26.638 1.00 55.56 126 VAL A N 1
ATOM 925 C CA . VAL A 1 126 ? -20.616 -6.586 27.899 1.00 55.56 126 VAL A CA 1
ATOM 926 C C . VAL A 1 126 ? -20.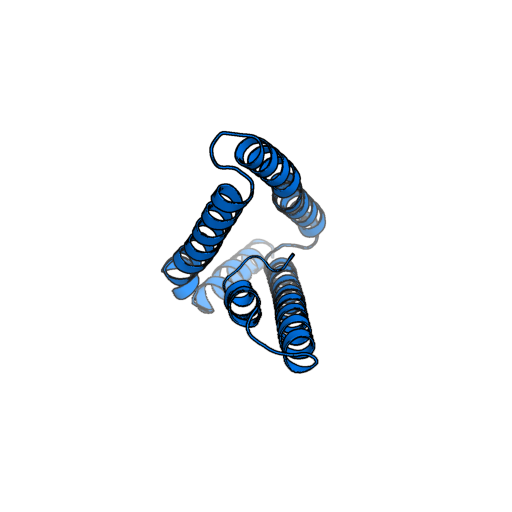992 -5.112 27.729 1.00 55.56 126 VAL A C 1
ATOM 928 O O . VAL A 1 126 ? -21.722 -4.572 28.561 1.00 55.56 126 VAL A O 1
ATOM 931 N N . GLU A 1 127 ? -20.587 -4.465 26.634 1.00 55.44 127 GLU A N 1
ATOM 932 C CA . GLU A 1 127 ? -20.921 -3.058 26.379 1.00 55.44 127 GLU A CA 1
ATOM 933 C C . GLU A 1 127 ? -22.408 -2.859 26.010 1.00 55.44 127 GLU A C 1
ATOM 935 O O . GLU A 1 127 ? -22.984 -1.802 26.291 1.00 55.44 127 GLU A O 1
ATOM 940 N N . MET A 1 128 ? -23.057 -3.876 25.422 1.00 52.28 128 MET A N 1
ATOM 941 C CA . MET A 1 128 ? -24.505 -3.883 25.176 1.00 52.28 128 MET A CA 1
ATOM 942 C C . MET A 1 128 ? -25.301 -4.074 26.475 1.00 52.28 128 MET A C 1
ATOM 944 O O . MET A 1 128 ? -26.334 -3.430 26.647 1.00 52.28 128 MET A O 1
ATOM 948 N N . VAL A 1 129 ? -24.817 -4.912 27.400 1.00 52.97 129 VAL A N 1
ATOM 949 C CA . VAL A 1 129 ? -25.438 -5.146 28.716 1.00 52.97 129 VAL A CA 1
ATOM 950 C C . VAL A 1 129 ? -25.255 -3.952 29.658 1.00 52.97 129 VAL A C 1
ATOM 952 O O . VAL A 1 129 ? -26.171 -3.643 30.409 1.00 52.97 129 VAL A O 1
ATOM 955 N N . GLU A 1 130 ? -24.125 -3.241 29.611 1.00 52.03 130 GLU A N 1
ATOM 956 C CA . GLU A 1 130 ? -23.887 -2.055 30.454 1.00 52.03 130 GLU A CA 1
ATOM 957 C C . GLU A 1 130 ? -24.731 -0.832 30.035 1.00 52.03 130 GLU A C 1
ATOM 959 O O . GLU A 1 130 ? -24.970 0.073 30.835 1.00 52.03 130 GLU A O 1
ATOM 964 N N . LYS A 1 131 ? -25.205 -0.790 28.781 1.00 48.44 131 LYS A N 1
ATOM 965 C CA . LYS A 1 131 ? -26.030 0.306 28.237 1.00 48.44 131 LYS A CA 1
ATOM 966 C C . LYS A 1 131 ? -27.547 0.065 28.305 1.00 48.44 131 LYS A C 1
ATOM 968 O O . LYS A 1 131 ? -28.289 0.931 27.833 1.00 48.44 131 LYS A O 1
ATOM 973 N N . ILE A 1 132 ? -28.000 -1.057 28.873 1.00 47.88 132 ILE A N 1
ATOM 974 C CA . ILE A 1 132 ? -29.419 -1.381 29.142 1.00 47.88 132 ILE A CA 1
ATOM 975 C C . ILE A 1 132 ? -29.728 -1.133 30.619 1.00 47.88 132 ILE A C 1
ATOM 977 O O . ILE A 1 132 ? -30.775 -0.501 30.887 1.00 47.88 132 ILE A O 1
#